Protein AF-A0A524NY31-F1 (afdb_monomer)

Secondary structure (DSSP, 8-state):
-EEEEEETTEEEEEE---SSGGGGGSHHHHHHHHHHHHHHHGGGTSPPP-------

Mean predicted aligned error: 4.12 Å

pLDDT: mean 91.66, std 7.66, range [62.22, 98.06]

Nearest PDB structures (foldseek):
  8k91-assembly1_C  TM=4.332E-01  e=9.526E+00  Meiothermus taiwanensis
  6ews-assembly1_A  TM=3.107E-01  e=7.769E+00  Xenorhabdus stockiae

Radius of gyration: 13.32 Å; Cα contacts (8 Å, |Δi|>4): 48; chains: 1; bounding box: 24×20×38 Å

Sequence (56 aa):
VVWKKMHGKGRVFYSSLGHVMKDFEVPEALEIMQRGIMWASASKYAPAESWKKPVY

Foldseek 3Di:
DWDWDDDPLFIDTDDPFPPDPVSVVPVVSVVVVVVSVVVRVCSVPDGDDDDDDDDD

Solvent-accessible surface area (backbone atoms only — not comparable to full-atom values): 3568 Å² total; per-residue (Å²): 99,73,54,73,48,78,57,90,76,42,42,45,60,48,65,72,68,65,92,47,79,69,51,49,73,41,62,68,57,38,48,52,49,54,52,36,53,56,55,27,63,40,33,82,81,47,80,85,78,90,74,83,76,84,83,128

Structure (mmCIF, N/CA/C/O backbone):
data_AF-A0A524NY31-F1
#
_entry.id   AF-A0A524NY31-F1
#
loop_
_atom_site.group_PDB
_atom_site.id
_atom_site.type_symbol
_atom_site.label_atom_id
_atom_site.label_alt_id
_atom_site.label_comp_id
_atom_site.label_asym_id
_atom_site.label_entity_id
_atom_site.label_seq_id
_atom_site.pdbx_PDB_ins_code
_atom_site.Cartn_x
_atom_site.Cartn_y
_atom_site.Cartn_z
_atom_site.occupancy
_atom_site.B_iso_or_equiv
_atom_site.auth_seq_id
_atom_site.auth_comp_id
_atom_site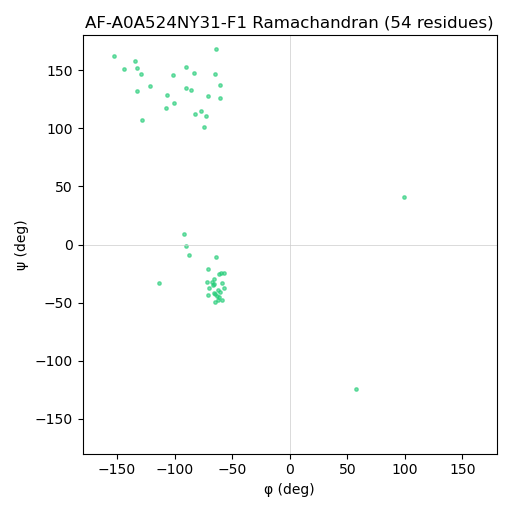.auth_asym_id
_atom_site.auth_atom_id
_atom_site.pdbx_PDB_model_num
ATOM 1 N N . VAL A 1 1 ? 7.379 5.721 -2.877 1.00 91.88 1 VAL A N 1
ATOM 2 C CA . VAL A 1 1 ? 7.237 5.758 -1.400 1.00 91.88 1 VAL A CA 1
ATOM 3 C C . VAL A 1 1 ? 5.844 5.269 -1.041 1.00 91.88 1 VAL A C 1
ATOM 5 O O . VAL A 1 1 ? 4.910 5.574 -1.773 1.00 91.88 1 VAL A O 1
ATOM 8 N N . VAL A 1 2 ? 5.691 4.509 0.043 1.00 96.12 2 VAL A N 1
ATOM 9 C CA . VAL A 1 2 ? 4.379 4.051 0.528 1.00 96.12 2 VAL A CA 1
ATOM 10 C C . VAL A 1 2 ? 4.259 4.295 2.028 1.00 96.12 2 VAL A C 1
ATOM 12 O O . VAL A 1 2 ? 5.265 4.280 2.736 1.00 96.12 2 VAL A O 1
ATOM 15 N N . TRP A 1 3 ? 3.041 4.499 2.522 1.00 95.06 3 TRP A N 1
ATOM 16 C CA . TRP A 1 3 ? 2.754 4.523 3.956 1.00 95.06 3 TRP A CA 1
ATOM 17 C C . TRP A 1 3 ? 1.310 4.105 4.226 1.00 95.06 3 TRP A C 1
ATOM 19 O O . TRP A 1 3 ? 0.452 4.116 3.344 1.00 95.06 3 TRP A O 1
ATOM 29 N N . LYS A 1 4 ? 1.039 3.735 5.476 1.00 93.69 4 LYS A N 1
ATOM 30 C CA . LYS A 1 4 ? -0.309 3.446 5.959 1.00 93.69 4 LYS A CA 1
ATOM 31 C C . LYS A 1 4 ? -0.604 4.215 7.242 1.00 93.69 4 LYS A C 1
ATOM 33 O O . LYS A 1 4 ? 0.295 4.445 8.048 1.00 93.69 4 LYS A O 1
ATOM 38 N N . LYS A 1 5 ? -1.858 4.616 7.430 1.00 92.38 5 LYS A N 1
ATOM 39 C CA . LYS A 1 5 ? -2.336 5.358 8.604 1.00 92.38 5 LYS A CA 1
ATOM 40 C C . LYS A 1 5 ? -3.753 4.915 8.957 1.00 92.38 5 LYS A C 1
ATOM 42 O O . LYS A 1 5 ? -4.530 4.547 8.082 1.00 92.38 5 LYS A O 1
ATOM 47 N N . MET A 1 6 ? -4.111 5.000 10.234 1.00 92.00 6 MET A N 1
ATOM 48 C CA . MET A 1 6 ? -5.507 4.918 10.673 1.00 92.00 6 MET A CA 1
ATOM 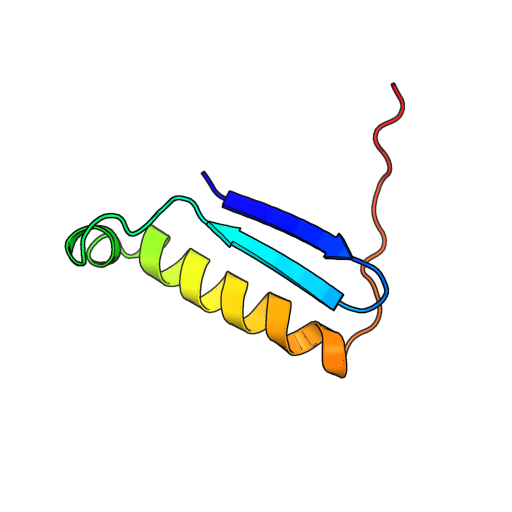49 C C . MET A 1 6 ? -6.142 6.314 10.702 1.00 92.00 6 MET A C 1
ATOM 51 O O . MET A 1 6 ? -5.547 7.255 11.234 1.00 92.00 6 MET A O 1
ATOM 55 N N . HIS A 1 7 ? -7.356 6.452 10.172 1.00 90.69 7 HIS A N 1
ATOM 56 C CA . HIS A 1 7 ? -8.168 7.664 10.300 1.00 90.69 7 HIS A CA 1
ATOM 57 C C . HIS A 1 7 ? -9.567 7.297 10.808 1.00 90.69 7 HIS A C 1
ATOM 59 O O . HIS A 1 7 ? -10.367 6.693 10.093 1.00 90.69 7 HIS A O 1
ATOM 65 N N . GLY A 1 8 ? -9.848 7.612 12.075 1.00 89.75 8 GLY A N 1
ATOM 66 C CA . GLY A 1 8 ? -11.017 7.075 12.770 1.00 89.75 8 GLY A CA 1
ATOM 67 C C . GLY A 1 8 ? -10.986 5.542 12.774 1.00 89.75 8 GLY A C 1
ATOM 68 O O . GLY A 1 8 ? -10.000 4.940 13.194 1.00 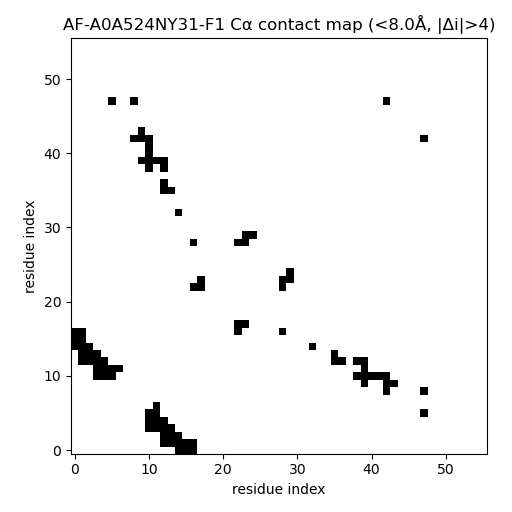89.75 8 GLY A O 1
ATOM 69 N N . LYS A 1 9 ? -12.053 4.915 12.266 1.00 89.81 9 LYS A N 1
ATOM 70 C CA . LYS A 1 9 ? -12.135 3.453 12.071 1.00 89.81 9 LYS A CA 1
ATOM 71 C C . LYS A 1 9 ? -11.572 2.989 10.717 1.00 89.81 9 LYS A C 1
ATOM 73 O O . LYS A 1 9 ? -11.432 1.791 10.497 1.00 89.81 9 LYS A O 1
ATOM 78 N N . GLY A 1 10 ? -11.257 3.919 9.814 1.00 92.62 10 GLY A N 1
ATOM 79 C CA . GLY A 1 10 ? -10.768 3.628 8.470 1.00 92.62 10 GLY A CA 1
ATOM 80 C C . GLY A 1 10 ? -9.264 3.363 8.424 1.00 92.62 10 GLY A C 1
ATOM 81 O O . GLY A 1 10 ? -8.480 3.964 9.165 1.00 92.62 10 GLY A O 1
ATOM 82 N N . ARG A 1 11 ? -8.864 2.483 7.504 1.00 95.50 11 ARG A N 1
ATOM 83 C CA . ARG A 1 11 ? -7.470 2.199 7.147 1.00 95.50 11 ARG A CA 1
ATOM 84 C C . ARG A 1 11 ? -7.132 2.933 5.852 1.00 95.50 11 ARG A C 1
ATOM 86 O O . ARG A 1 11 ? -7.787 2.715 4.839 1.00 95.50 11 ARG A O 1
ATOM 93 N N . VAL A 1 12 ? -6.119 3.794 5.888 1.00 95.12 12 VAL A N 1
ATOM 94 C CA . VAL A 1 12 ? -5.641 4.566 4.733 1.00 95.12 12 VAL A CA 1
ATOM 95 C C . VAL A 1 12 ? -4.307 3.994 4.288 1.00 95.12 12 VAL A C 1
ATOM 97 O O . VAL A 1 12 ? -3.339 4.027 5.047 1.00 95.12 12 VAL A O 1
ATOM 100 N N . PHE A 1 13 ? -4.260 3.477 3.066 1.00 97.38 13 PHE A N 1
ATOM 101 C CA . PHE A 1 13 ? -3.029 3.087 2.390 1.00 97.38 13 PHE A CA 1
ATOM 102 C C . PHE A 1 13 ? -2.727 4.108 1.293 1.00 97.38 13 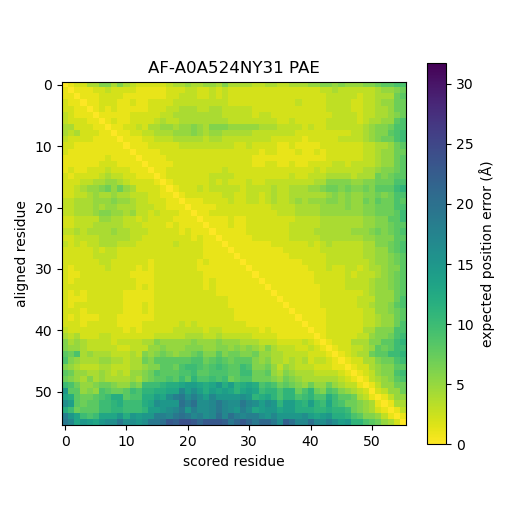PHE A C 1
ATOM 104 O O . PHE A 1 13 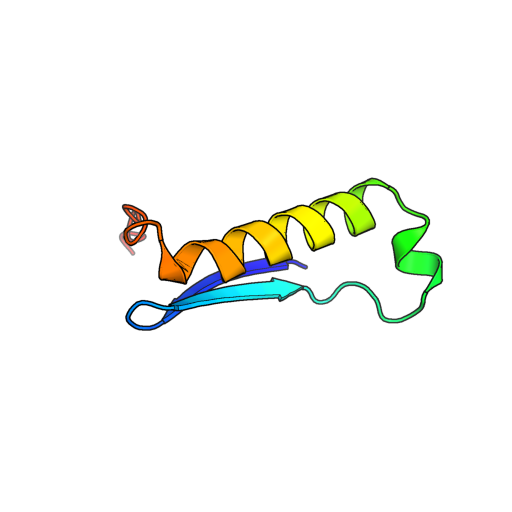? -3.598 4.416 0.482 1.00 97.38 13 PHE A O 1
ATOM 111 N N . TYR A 1 14 ? -1.507 4.633 1.282 1.00 96.88 14 TYR A N 1
ATOM 112 C CA . TYR A 1 14 ? -1.027 5.563 0.270 1.00 96.88 14 TYR A CA 1
ATOM 113 C C . TYR A 1 14 ? 0.208 4.989 -0.418 1.00 96.88 14 TYR A C 1
ATOM 115 O O . TYR A 1 14 ? 1.134 4.501 0.237 1.00 96.88 14 TYR A O 1
ATOM 123 N N . SER A 1 15 ? 0.242 5.124 -1.740 1.00 96.62 15 SER A N 1
ATOM 124 C CA . SER A 1 15 ? 1.391 4.805 -2.575 1.00 96.62 15 SER A CA 1
ATOM 125 C C . SER A 1 15 ? 1.645 5.948 -3.548 1.00 96.62 15 SER A C 1
ATOM 127 O O . SER A 1 15 ? 0.724 6.412 -4.213 1.00 96.62 15 SER A O 1
ATOM 129 N N . SER A 1 16 ? 2.900 6.381 -3.643 1.00 95.00 16 SER A N 1
ATOM 130 C CA . SER A 1 16 ? 3.368 7.311 -4.674 1.00 95.00 16 SER A CA 1
ATOM 131 C C . SER A 1 16 ? 3.918 6.587 -5.916 1.00 95.00 16 SER A C 1
ATOM 133 O O . SER A 1 16 ? 4.597 7.214 -6.723 1.00 95.00 16 SER A O 1
ATOM 135 N N . LEU A 1 17 ? 3.747 5.262 -6.007 1.00 92.81 17 LEU A N 1
ATOM 136 C CA . LEU A 1 17 ? 4.149 4.438 -7.155 1.00 92.81 17 LEU A CA 1
ATOM 137 C C . LEU A 1 17 ? 3.002 4.357 -8.172 1.00 92.81 17 LEU A C 1
ATOM 139 O O . LEU A 1 17 ? 1.839 4.407 -7.769 1.00 92.81 17 LEU A O 1
ATOM 143 N N . GLY A 1 18 ? 3.322 4.164 -9.455 1.00 92.75 18 GLY A N 1
ATOM 144 C CA . GLY A 1 18 ? 2.326 4.037 -10.525 1.00 92.75 18 GLY A CA 1
ATOM 145 C C . GLY A 1 18 ? 2.112 5.326 -11.314 1.00 92.75 18 GLY A C 1
ATOM 146 O O . GLY A 1 18 ? 0.975 5.672 -11.626 1.00 92.75 18 GLY A O 1
ATOM 147 N N . HIS A 1 19 ? 3.193 6.047 -11.623 1.00 94.88 19 HIS A N 1
ATOM 148 C CA . HIS A 1 19 ? 3.135 7.173 -12.556 1.00 94.88 19 HIS A CA 1
ATOM 149 C C . HIS A 1 19 ? 2.840 6.683 -13.983 1.00 94.88 19 HIS A C 1
ATOM 151 O O . HIS A 1 19 ? 2.141 7.360 -14.736 1.00 94.88 19 HIS A O 1
ATOM 157 N N . VAL A 1 20 ? 3.321 5.481 -14.331 1.00 96.00 20 VAL A N 1
ATOM 158 C CA . VAL A 1 20 ? 3.037 4.787 -15.597 1.00 96.00 20 VAL A CA 1
ATOM 159 C C . VAL A 1 20 ? 2.702 3.312 -15.357 1.00 96.00 20 VAL A C 1
ATOM 161 O O . VAL A 1 20 ? 3.111 2.728 -14.358 1.00 96.00 20 VAL A O 1
ATOM 164 N N . MET A 1 21 ? 1.998 2.664 -16.297 1.00 94.25 21 MET A N 1
ATOM 165 C CA . MET A 1 21 ? 1.643 1.235 -16.171 1.00 94.25 21 MET A CA 1
ATOM 166 C C . MET A 1 21 ? 2.865 0.320 -16.027 1.00 94.25 21 MET A C 1
ATOM 168 O O . MET A 1 21 ? 2.805 -0.669 -15.301 1.00 94.25 21 MET A O 1
ATOM 172 N N . LYS A 1 22 ? 3.982 0.684 -16.668 1.00 96.56 22 LYS A N 1
ATOM 173 C CA . LYS A 1 22 ? 5.244 -0.060 -16.601 1.00 96.56 22 LYS A CA 1
ATOM 174 C C . LYS A 1 22 ? 5.791 -0.186 -15.173 1.00 96.56 22 LYS A C 1
ATOM 176 O O . LYS A 1 22 ? 6.489 -1.147 -14.874 1.00 96.56 22 LYS A O 1
ATOM 181 N N . ASP A 1 23 ? 5.432 0.727 -14.270 1.00 93.69 23 ASP A N 1
ATOM 182 C CA . ASP A 1 23 ? 5.850 0.653 -12.865 1.00 93.69 23 ASP A CA 1
ATOM 183 C C . ASP A 1 23 ? 5.336 -0.623 -12.177 1.00 93.69 23 ASP A C 1
ATOM 185 O O . ASP A 1 23 ? 5.955 -1.103 -11.231 1.00 93.69 23 ASP A O 1
ATOM 189 N N . PHE A 1 24 ? 4.229 -1.197 -12.663 1.00 95.50 24 PHE A N 1
ATOM 190 C CA . PHE A 1 24 ? 3.654 -2.442 -12.149 1.00 95.50 24 PHE A CA 1
ATOM 191 C C . PHE A 1 24 ? 4.186 -3.704 -12.843 1.00 95.50 24 PHE A C 1
ATOM 193 O O . PHE A 1 24 ? 3.807 -4.805 -12.450 1.00 95.50 24 PHE A O 1
ATOM 200 N N . GLU A 1 25 ? 5.074 -3.572 -13.836 1.00 96.69 25 GLU A N 1
ATOM 201 C CA . GLU A 1 25 ? 5.858 -4.711 -14.337 1.00 96.69 25 GLU A CA 1
ATOM 202 C C . GLU A 1 25 ? 6.914 -5.149 -13.313 1.00 96.69 25 GLU A C 1
ATOM 204 O O . GLU A 1 25 ? 7.350 -6.297 -13.346 1.00 96.69 25 GLU A O 1
ATOM 209 N N . VAL A 1 26 ? 7.294 -4.261 -12.382 1.00 96.44 26 VAL A N 1
ATOM 210 C CA . VAL A 1 26 ? 8.091 -4.608 -11.200 1.00 96.44 26 VAL A CA 1
ATOM 211 C C . VAL A 1 26 ? 7.190 -5.385 -10.228 1.00 96.44 26 VAL A C 1
ATOM 213 O O . VAL A 1 26 ? 6.268 -4.789 -9.654 1.00 96.44 26 VAL A O 1
ATOM 216 N N . PRO A 1 27 ? 7.418 -6.696 -10.018 1.00 96.94 27 PRO A N 1
ATOM 217 C CA . PRO A 1 27 ? 6.498 -7.541 -9.255 1.00 96.94 27 PRO A CA 1
ATOM 218 C C . PRO A 1 27 ? 6.245 -7.038 -7.832 1.00 96.94 27 PRO A C 1
ATOM 220 O O . PRO A 1 27 ? 5.113 -7.068 -7.353 1.00 96.94 27 PRO A O 1
ATOM 223 N N . GLU A 1 28 ? 7.267 -6.493 -7.178 1.00 96.81 28 GLU A N 1
ATOM 224 C CA . GLU A 1 28 ? 7.201 -5.971 -5.814 1.00 96.81 28 GLU A CA 1
ATOM 2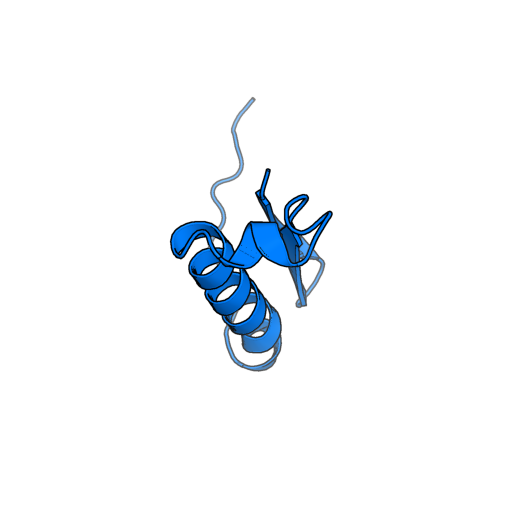25 C C . GLU A 1 28 ? 6.296 -4.734 -5.716 1.00 96.81 28 GLU A C 1
ATOM 227 O O . GLU A 1 28 ? 5.590 -4.546 -4.720 1.00 96.81 28 GLU A O 1
ATOM 232 N N . ALA A 1 29 ? 6.282 -3.892 -6.758 1.00 96.19 29 ALA A N 1
ATOM 233 C CA . ALA A 1 29 ? 5.428 -2.707 -6.822 1.00 96.19 29 ALA A CA 1
ATOM 234 C C . ALA A 1 29 ? 3.950 -3.090 -6.996 1.00 96.19 29 ALA A C 1
ATOM 236 O O . ALA A 1 29 ? 3.063 -2.480 -6.388 1.00 96.19 29 ALA A O 1
ATOM 237 N N . LEU A 1 30 ? 3.673 -4.131 -7.782 1.00 97.19 30 LEU A N 1
ATOM 238 C CA . LEU A 1 30 ? 2.326 -4.674 -7.918 1.00 97.19 30 LEU A CA 1
ATOM 239 C C . LEU A 1 30 ? 1.881 -5.402 -6.641 1.00 97.19 30 LEU A C 1
ATOM 241 O O . LEU A 1 30 ? 0.763 -5.196 -6.166 1.00 97.19 30 LEU A O 1
ATOM 245 N N . GLU A 1 31 ? 2.762 -6.199 -6.042 1.00 98.06 31 GLU A N 1
ATOM 246 C CA . GLU A 1 31 ? 2.480 -6.953 -4.822 1.00 98.06 31 GLU A CA 1
ATOM 247 C C . GLU A 1 31 ? 2.150 -6.025 -3.646 1.00 98.06 31 GLU A C 1
ATOM 249 O O . GLU A 1 31 ? 1.161 -6.240 -2.936 1.00 98.06 31 GLU A O 1
ATOM 254 N N . ILE A 1 32 ? 2.925 -4.951 -3.453 1.00 97.62 32 ILE A N 1
ATOM 255 C CA . ILE A 1 32 ? 2.654 -3.992 -2.377 1.00 97.62 32 ILE A CA 1
ATOM 256 C C . ILE A 1 32 ? 1.339 -3.240 -2.601 1.00 97.62 32 ILE A C 1
ATOM 258 O O . ILE A 1 32 ? 0.623 -2.970 -1.635 1.00 97.62 32 ILE A O 1
ATOM 262 N N . MET A 1 33 ? 0.983 -2.955 -3.859 1.00 97.38 33 MET A N 1
ATOM 263 C CA . MET A 1 33 ? -0.296 -2.334 -4.201 1.00 97.38 33 MET A CA 1
ATOM 264 C C . MET A 1 33 ? -1.467 -3.260 -3.859 1.00 97.38 33 MET A C 1
ATOM 266 O O . MET A 1 33 ? -2.392 -2.853 -3.154 1.00 97.38 33 MET A O 1
ATOM 270 N N . GLN A 1 34 ? -1.402 -4.526 -4.282 1.00 97.62 34 GLN A N 1
ATOM 271 C CA . GLN A 1 34 ? -2.435 -5.524 -3.987 1.00 97.62 34 GLN A CA 1
ATOM 272 C C . GLN A 1 34 ? -2.615 -5.718 -2.474 1.00 97.62 34 GLN A C 1
ATOM 274 O O . GLN A 1 34 ? -3.737 -5.648 -1.963 1.00 97.62 34 GLN A O 1
ATOM 279 N N . ARG A 1 35 ? -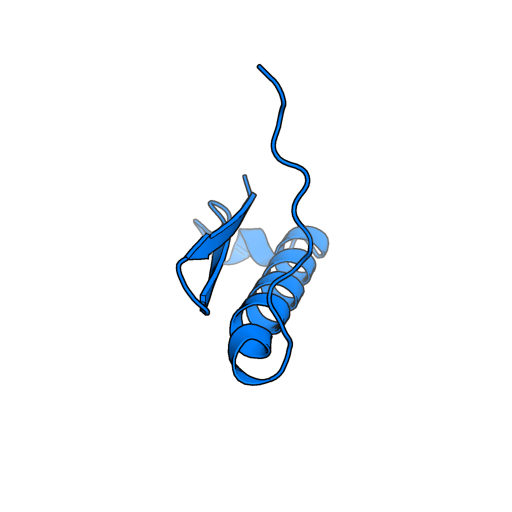1.509 -5.879 -1.732 1.00 97.81 35 ARG A N 1
ATOM 280 C CA . ARG A 1 35 ? -1.527 -6.006 -0.264 1.00 97.81 35 ARG A CA 1
ATOM 281 C C . ARG A 1 35 ? -2.075 -4.754 0.417 1.00 97.81 35 ARG A C 1
ATOM 283 O O . ARG A 1 35 ? -2.836 -4.867 1.377 1.00 97.81 35 ARG A O 1
ATOM 290 N N . GLY A 1 36 ? -1.727 -3.570 -0.084 1.00 97.00 36 GLY A N 1
ATOM 291 C CA . GLY A 1 36 ? -2.221 -2.294 0.427 1.00 97.00 36 GLY A CA 1
ATOM 292 C C . GLY A 1 36 ? -3.734 -2.134 0.274 1.00 97.00 36 GLY A C 1
ATOM 293 O O . GLY A 1 36 ? -4.411 -1.759 1.235 1.00 97.00 36 GLY A O 1
ATOM 294 N N . ILE A 1 37 ? -4.277 -2.496 -0.894 1.00 96.69 37 ILE A N 1
ATOM 295 C CA . ILE A 1 37 ? -5.723 -2.484 -1.170 1.00 96.69 37 ILE A CA 1
ATOM 296 C C . ILE A 1 37 ? -6.460 -3.462 -0.246 1.00 96.69 37 ILE A C 1
ATOM 298 O O . ILE A 1 37 ? -7.446 -3.083 0.394 1.00 96.69 37 ILE A O 1
ATOM 302 N N . MET A 1 38 ? -5.968 -4.701 -0.123 1.00 96.88 38 MET A N 1
ATOM 303 C CA . MET A 1 38 ? -6.549 -5.698 0.788 1.00 96.88 38 MET A CA 1
ATOM 304 C C . MET A 1 38 ? -6.505 -5.236 2.250 1.00 96.88 38 MET A C 1
ATOM 306 O O . MET A 1 38 ? -7.468 -5.403 2.998 1.00 96.88 38 MET A O 1
ATOM 310 N N . TRP A 1 39 ? -5.404 -4.615 2.670 1.00 95.81 39 TRP A N 1
ATOM 311 C CA . TRP A 1 39 ? -5.273 -4.104 4.028 1.00 95.81 39 TRP A CA 1
ATOM 312 C C . TRP A 1 39 ? -6.254 -2.961 4.321 1.00 95.81 39 TRP A C 1
ATOM 314 O O . TRP A 1 39 ? -6.860 -2.942 5.397 1.00 95.81 39 TRP A O 1
A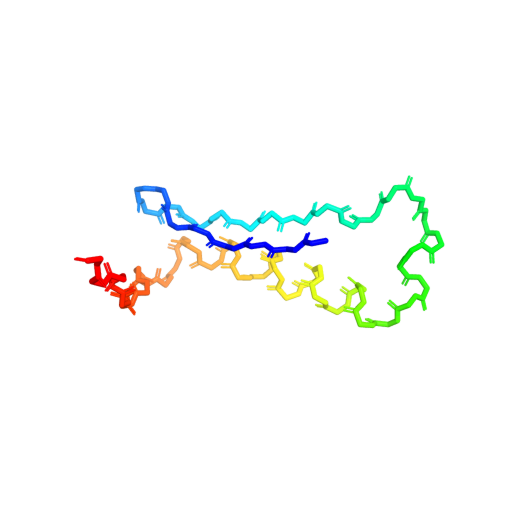TOM 324 N N . ALA A 1 40 ? -6.436 -2.030 3.378 1.00 96.06 40 ALA A N 1
ATOM 325 C CA . ALA A 1 40 ? -7.354 -0.902 3.523 1.00 96.06 40 ALA A CA 1
ATOM 326 C C . ALA A 1 40 ? -8.823 -1.359 3.613 1.00 96.06 40 ALA A C 1
ATOM 328 O O . ALA A 1 40 ? -9.571 -0.897 4.485 1.00 96.06 40 ALA A O 1
ATOM 329 N N . SER A 1 41 ? -9.225 -2.324 2.775 1.00 95.44 41 SER A N 1
ATOM 330 C CA . SER A 1 41 ? -10.593 -2.868 2.767 1.00 95.44 41 SER A CA 1
ATOM 331 C C . SER A 1 41 ? -10.942 -3.629 4.052 1.00 95.44 41 SER A C 1
ATOM 333 O O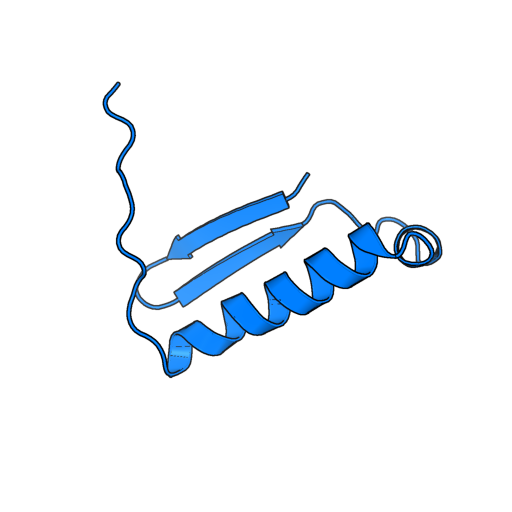 . SER A 1 41 ? -12.085 -3.586 4.515 1.00 95.44 41 SER A O 1
ATOM 335 N N . ALA A 1 42 ? -9.947 -4.240 4.703 1.00 94.69 42 ALA A N 1
ATOM 336 C CA . ALA A 1 42 ? -10.130 -4.957 5.961 1.00 94.69 42 ALA A CA 1
ATOM 337 C C . ALA A 1 42 ? -10.571 -4.065 7.141 1.00 94.69 42 ALA A C 1
ATOM 339 O O . ALA A 1 42 ? -11.006 -4.599 8.161 1.00 94.69 42 ALA A O 1
ATOM 340 N N . SER A 1 43 ? -10.536 -2.729 7.018 1.00 91.38 43 SER A N 1
ATOM 341 C CA . SER A 1 43 ? -11.046 -1.803 8.051 1.00 91.38 43 SER A CA 1
ATOM 342 C C . SER A 1 43 ? -12.517 -2.011 8.418 1.00 91.38 43 SER A C 1
ATOM 344 O O . SER A 1 43 ? -12.920 -1.670 9.527 1.00 91.38 43 SER A O 1
ATOM 346 N N . LYS A 1 44 ? -13.319 -2.592 7.517 1.00 88.69 44 LYS A N 1
ATOM 347 C CA . LYS A 1 44 ? -14.732 -2.897 7.777 1.00 88.69 44 LYS A CA 1
ATOM 348 C C . LYS A 1 44 ? -14.928 -4.056 8.761 1.00 88.69 44 LYS A C 1
ATOM 350 O O . LYS A 1 44 ? -15.921 -4.070 9.480 1.00 88.69 44 LYS A O 1
ATOM 355 N N . TYR A 1 45 ? -14.015 -5.026 8.765 1.00 91.75 45 TYR A N 1
ATOM 356 C CA . TYR A 1 45 ? -14.197 -6.302 9.468 1.00 91.75 45 TYR A CA 1
ATOM 357 C C . TYR A 1 45 ? -13.230 -6.482 10.637 1.00 91.75 45 TYR A C 1
ATOM 359 O O . TYR A 1 45 ? -13.577 -7.106 11.635 1.00 91.75 45 TYR A O 1
ATOM 367 N N . ALA A 1 46 ? -12.015 -5.950 10.518 1.00 88.81 46 ALA A N 1
ATOM 368 C CA . ALA A 1 46 ? -10.960 -6.132 11.500 1.00 88.81 46 ALA A CA 1
ATOM 369 C C . ALA A 1 46 ? -10.812 -4.892 12.399 1.00 88.81 46 ALA A C 1
ATOM 371 O O . ALA A 1 46 ? -10.956 -3.762 11.920 1.00 88.81 46 ALA A O 1
ATOM 372 N N . PRO A 1 47 ? -10.472 -5.075 13.690 1.00 87.75 47 PRO A N 1
ATOM 373 C CA . PRO A 1 47 ? -10.274 -3.964 14.612 1.00 87.75 47 PRO A CA 1
ATOM 374 C C . PRO A 1 47 ? -9.084 -3.079 14.204 1.00 87.75 47 PRO A C 1
ATOM 376 O O . PRO A 1 47 ? -8.272 -3.421 13.332 1.00 87.75 47 PRO A O 1
ATOM 379 N N . ALA A 1 48 ? -8.990 -1.913 14.845 1.00 85.06 48 ALA A N 1
ATOM 380 C CA . ALA A 1 48 ? -7.842 -1.028 14.698 1.00 85.06 48 ALA A CA 1
ATOM 381 C C . ALA A 1 48 ? -6.555 -1.734 15.160 1.00 85.06 48 ALA A C 1
ATOM 383 O O . ALA A 1 48 ? -6.546 -2.408 16.189 1.00 85.06 48 ALA A O 1
ATOM 384 N N . GLU A 1 49 ? -5.471 -1.575 14.396 1.00 84.38 49 GLU A N 1
ATOM 385 C CA . GLU A 1 49 ? -4.164 -2.119 14.777 1.00 84.38 49 GLU A CA 1
ATOM 386 C C . GLU A 1 49 ? -3.640 -1.443 16.055 1.00 84.38 49 GLU A C 1
ATOM 388 O O . GLU A 1 49 ? -3.871 -0.255 16.287 1.00 84.38 49 GLU A O 1
ATOM 393 N N . SER A 1 50 ? -2.904 -2.197 16.875 1.00 81.31 50 SER A N 1
ATOM 394 C CA . SER A 1 50 ? -2.179 -1.660 18.030 1.00 81.31 50 SER A CA 1
ATOM 395 C C . SER A 1 50 ? -0.938 -0.905 17.547 1.00 81.31 50 SER A C 1
ATOM 397 O O . SER A 1 50 ? 0.068 -1.509 17.174 1.00 81.31 50 SER A O 1
ATOM 399 N N . TRP A 1 51 ? -1.019 0.427 17.500 1.00 78.31 51 TRP A N 1
ATOM 400 C CA . TRP A 1 51 ? 0.085 1.276 17.051 1.00 78.31 51 TRP A CA 1
ATOM 401 C C . TRP A 1 51 ? 1.044 1.603 18.189 1.00 78.31 51 TRP A C 1
ATOM 403 O O . TRP A 1 51 ? 0.634 2.074 19.252 1.00 78.31 51 TRP A O 1
ATOM 413 N N . LYS A 1 52 ? 2.344 1.464 17.923 1.00 72.44 52 LYS A N 1
ATOM 414 C CA . LYS A 1 52 ? 3.375 2.092 18.750 1.00 72.44 52 LYS A CA 1
ATOM 415 C C . LYS A 1 52 ? 3.433 3.571 18.385 1.00 72.44 52 LYS A C 1
ATOM 417 O O . LYS A 1 52 ? 3.751 3.917 17.249 1.00 72.44 52 LYS A O 1
ATOM 422 N N . LYS A 1 53 ? 3.091 4.441 19.334 1.00 72.38 53 LYS A N 1
ATOM 423 C CA . LYS A 1 53 ? 3.324 5.879 19.179 1.00 72.38 53 LYS A CA 1
ATOM 424 C C . LYS A 1 53 ? 4.836 6.112 19.270 1.00 72.38 53 LYS A C 1
ATOM 426 O O . LYS A 1 53 ? 5.429 5.620 20.231 1.00 72.38 53 LYS A O 1
ATOM 431 N N . PRO A 1 54 ? 5.471 6.801 18.307 1.00 75.62 54 PRO A N 1
ATOM 432 C CA . PRO A 1 54 ? 6.843 7.244 18.499 1.00 75.62 54 PRO A CA 1
ATOM 433 C C . PRO A 1 54 ? 6.874 8.171 19.719 1.00 75.62 54 PRO A C 1
ATOM 435 O O . PRO A 1 54 ? 6.074 9.102 19.817 1.00 75.62 54 PRO A O 1
ATOM 438 N N . VAL A 1 55 ? 7.744 7.854 20.675 1.00 74.81 55 VAL A N 1
ATOM 439 C CA . VAL A 1 55 ? 8.092 8.760 21.769 1.00 74.81 55 VAL A CA 1
ATOM 440 C C . VAL A 1 55 ? 9.150 9.687 21.185 1.00 74.81 55 VAL A C 1
ATOM 442 O O . VAL A 1 55 ? 10.213 9.208 20.791 1.00 74.81 55 VAL A O 1
ATOM 445 N N . TYR A 1 56 ? 8.800 10.960 21.025 1.00 62.22 56 TYR A N 1
ATOM 446 C CA . TYR A 1 56 ? 9.751 12.021 20.701 1.00 62.22 56 TYR A CA 1
ATOM 447 C C . TYR A 1 56 ? 10.361 12.555 21.991 1.00 62.22 56 TYR A C 1
ATOM 449 O O . TYR A 1 56 ? 9.598 12.649 22.982 1.00 62.22 56 TYR A O 1
#